Protein AF-A0A5S5MCS8-F1 (afdb_monomer_lite)

Organism: NCBI:txid2586642

pLDDT: mean 77.3, std 14.99, range [39.16, 95.44]

Sequence (109 aa):
MPPNNSPVPDGSTDLQPEYVAETIGNVSLKGKELAMTTAERLINEGMMMGRNEGVYSEKYQTIMRLSKLNLKPEDIAEGAGLTPEKVKEVLAAGDKGLDLLIGDNATKQ

Secondary structure (DSSP, 8-state):
-----PPP--------HHHHHHHHHHHHHHHHHHHHHHHHHHHHHHHHHHHHHHHHHHHHHHHHHHHTTT--HHHHHHHHTS-HHHHHHHHHHGGGHHHHHHHHHHT--

Structure (mmCIF, N/CA/C/O backbone):
data_AF-A0A5S5MCS8-F1
#
_entry.id   AF-A0A5S5MCS8-F1
#
loop_
_atom_site.group_PDB
_atom_site.id
_atom_site.type_symbol
_atom_site.label_atom_id
_atom_site.label_alt_id
_atom_site.label_comp_id
_atom_site.label_asym_id
_atom_site.label_entity_id
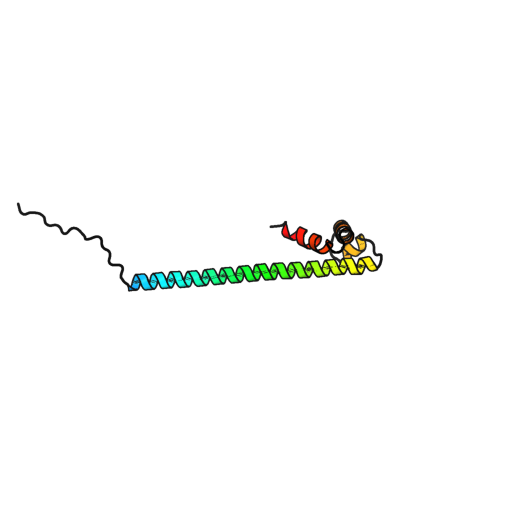_atom_site.label_seq_id
_atom_site.pdbx_PDB_ins_code
_atom_site.Cartn_x
_atom_site.Cartn_y
_atom_site.Cartn_z
_atom_site.occupancy
_atom_site.B_iso_or_equiv
_atom_site.auth_seq_id
_atom_site.auth_comp_id
_atom_site.auth_asym_id
_atom_site.auth_atom_id
_atom_site.pdbx_PDB_model_num
ATOM 1 N N . MET A 1 1 ? 42.262 25.975 -81.598 1.00 47.06 1 MET A N 1
ATOM 2 C CA . MET A 1 1 ? 41.821 25.822 -80.195 1.00 47.06 1 MET A CA 1
ATOM 3 C C . MET A 1 1 ? 41.638 24.333 -79.938 1.00 47.06 1 MET A C 1
ATOM 5 O O . MET A 1 1 ? 40.856 23.739 -80.672 1.00 47.06 1 MET A O 1
ATOM 9 N N . PRO A 1 2 ? 42.396 23.700 -79.028 1.00 48.19 2 PRO A N 1
ATOM 10 C CA . PRO A 1 2 ? 42.181 22.296 -78.679 1.00 48.19 2 PRO A CA 1
ATOM 11 C C . PRO A 1 2 ? 40.976 22.157 -77.726 1.00 48.19 2 PRO A C 1
ATOM 13 O O . PRO A 1 2 ? 40.707 23.090 -76.965 1.00 48.19 2 PRO A O 1
ATOM 16 N N . PRO A 1 3 ? 40.236 21.035 -77.754 1.00 53.06 3 PRO A N 1
ATOM 17 C CA . PRO A 1 3 ? 39.150 20.795 -76.811 1.00 53.06 3 PRO A CA 1
ATOM 18 C C . PRO A 1 3 ? 39.704 20.582 -75.396 1.00 53.06 3 PRO A C 1
ATOM 20 O O . PRO A 1 3 ? 40.649 19.825 -75.177 1.00 53.06 3 PRO A O 1
ATOM 23 N N . ASN A 1 4 ? 39.105 21.287 -74.439 1.00 48.62 4 ASN A N 1
ATOM 24 C CA . ASN A 1 4 ? 39.412 21.215 -73.017 1.00 48.62 4 ASN A CA 1
ATOM 25 C C . ASN A 1 4 ? 38.828 19.920 -72.423 1.00 48.62 4 ASN A C 1
ATOM 27 O O . ASN A 1 4 ? 37.680 19.908 -71.987 1.00 48.62 4 ASN A O 1
ATOM 31 N N . ASN A 1 5 ? 39.603 18.834 -72.408 1.00 53.41 5 ASN A N 1
ATOM 32 C CA . ASN A 1 5 ? 39.275 17.639 -71.626 1.00 53.41 5 ASN A CA 1
ATOM 33 C C . ASN A 1 5 ? 39.758 17.834 -70.184 1.00 53.41 5 ASN A C 1
ATOM 35 O O . ASN A 1 5 ? 40.804 17.325 -69.786 1.00 53.41 5 ASN A O 1
ATOM 39 N N . SER A 1 6 ? 38.997 18.595 -69.399 1.00 53.00 6 SER A N 1
ATOM 40 C CA . SER A 1 6 ? 39.097 18.499 -67.942 1.00 53.00 6 SER A CA 1
ATOM 41 C C . SER A 1 6 ? 38.444 17.181 -67.506 1.00 53.00 6 SER A C 1
ATOM 43 O O . SER A 1 6 ? 37.314 16.919 -67.927 1.00 53.00 6 SER A O 1
ATOM 45 N N . PRO A 1 7 ? 39.116 16.332 -66.710 1.00 53.41 7 PRO A N 1
ATOM 46 C CA . PRO A 1 7 ? 38.488 15.136 -66.174 1.00 53.41 7 PRO A CA 1
ATOM 47 C C . PRO A 1 7 ? 37.342 15.568 -65.254 1.00 53.41 7 PRO A C 1
ATOM 49 O O . PRO A 1 7 ? 37.539 16.327 -64.305 1.00 53.41 7 PRO A O 1
ATOM 52 N N . VAL A 1 8 ? 36.128 15.122 -65.572 1.00 60.78 8 VAL A N 1
ATOM 53 C CA . VAL A 1 8 ? 35.009 15.152 -64.627 1.00 60.78 8 VAL A CA 1
ATOM 54 C C . VAL A 1 8 ? 35.408 14.298 -63.417 1.00 60.78 8 VAL A C 1
ATOM 56 O O . VAL A 1 8 ? 35.823 13.160 -63.630 1.00 60.78 8 VAL A O 1
ATOM 59 N N . PRO A 1 9 ? 35.330 14.809 -62.175 1.00 51.81 9 PRO A N 1
ATOM 60 C CA . PRO A 1 9 ? 35.548 13.978 -61.003 1.00 51.81 9 PRO A CA 1
ATOM 61 C C . PRO A 1 9 ? 34.391 12.980 -60.943 1.00 51.81 9 PRO A C 1
ATOM 63 O O . PRO A 1 9 ? 33.227 13.367 -60.802 1.00 51.81 9 PRO A O 1
ATOM 66 N N . ASP A 1 10 ? 34.696 11.702 -61.122 1.00 51.78 10 ASP A N 1
ATOM 67 C CA . ASP A 1 10 ? 33.755 10.623 -60.893 1.00 51.78 10 ASP A CA 1
ATOM 68 C C . ASP A 1 10 ? 33.449 10.580 -59.393 1.00 51.78 10 ASP A C 1
ATOM 70 O O . ASP A 1 10 ? 34.241 10.170 -58.555 1.00 51.78 10 ASP A O 1
ATOM 74 N N . GLY A 1 11 ? 32.277 11.090 -59.024 1.00 54.25 11 GLY A N 1
ATOM 75 C CA . GLY A 1 11 ? 31.814 11.177 -57.640 1.00 54.25 11 GLY A CA 1
ATOM 76 C C . GLY A 1 11 ? 31.440 9.828 -57.018 1.00 54.25 11 GLY A C 1
ATOM 77 O O . GLY A 1 11 ? 30.398 9.739 -56.376 1.00 54.25 11 GLY A O 1
ATOM 78 N N . SER A 1 12 ? 32.250 8.786 -57.203 1.00 57.12 12 SER A N 1
ATOM 79 C CA . SER A 1 12 ? 32.147 7.543 -56.440 1.00 57.12 12 SER A CA 1
ATOM 80 C C . SER A 1 12 ? 33.269 7.536 -55.413 1.00 57.12 12 SER A C 1
ATOM 82 O O . SER A 1 12 ? 34.357 7.032 -55.657 1.00 57.12 12 SER A O 1
ATOM 84 N N . THR A 1 13 ? 33.028 8.143 -54.250 1.00 62.31 13 THR A N 1
ATO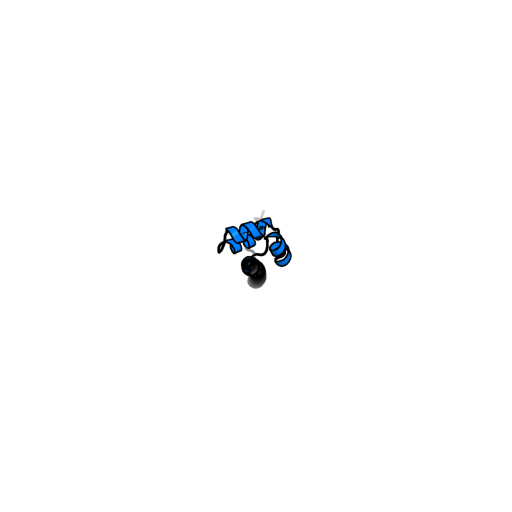M 85 C CA . THR A 1 13 ? 33.844 7.855 -53.068 1.00 62.31 13 THR A CA 1
ATOM 86 C C . THR A 1 13 ? 33.708 6.367 -52.765 1.00 62.31 13 THR A C 1
ATOM 88 O O . THR A 1 13 ? 32.707 5.953 -52.177 1.00 62.31 13 THR A O 1
ATOM 91 N N . ASP A 1 14 ? 34.691 5.572 -53.186 1.00 64.31 14 ASP A N 1
ATOM 92 C CA . ASP A 1 14 ? 34.854 4.193 -52.742 1.00 64.31 14 ASP A CA 1
ATOM 93 C C . ASP A 1 14 ? 35.006 4.213 -51.220 1.00 64.31 14 ASP A C 1
ATOM 95 O O . ASP A 1 14 ? 36.035 4.616 -50.669 1.00 64.31 14 ASP A O 1
ATOM 99 N N . LEU A 1 15 ? 33.932 3.833 -50.525 1.00 62.28 15 LEU A N 1
ATOM 100 C CA . LEU A 1 15 ? 33.959 3.625 -49.086 1.00 62.28 15 LEU A CA 1
ATOM 101 C C . LEU A 1 15 ? 34.961 2.504 -48.808 1.00 62.28 15 LEU A C 1
ATOM 103 O O . LEU A 1 15 ? 34.702 1.343 -49.122 1.00 62.28 15 LEU A O 1
ATOM 107 N N . GLN A 1 16 ? 36.106 2.871 -48.230 1.00 74.19 16 GLN A N 1
ATOM 108 C CA . GLN A 1 16 ? 37.133 1.928 -47.793 1.00 74.19 16 GLN A CA 1
ATOM 109 C C . GLN A 1 16 ? 36.466 0.880 -46.878 1.00 74.19 16 GLN A C 1
ATOM 111 O O . GLN A 1 16 ? 35.848 1.271 -45.876 1.00 74.19 16 GLN A O 1
ATOM 116 N N . PRO A 1 17 ? 36.528 -0.425 -47.207 1.00 73.38 17 PRO A N 1
ATOM 117 C CA . PRO A 1 17 ? 35.869 -1.482 -46.437 1.00 73.38 17 PRO A CA 1
ATOM 118 C C . PRO A 1 17 ? 36.199 -1.448 -44.938 1.00 73.38 17 PRO A C 1
ATOM 120 O O . PRO A 1 17 ? 35.357 -1.785 -44.104 1.00 73.38 17 PRO A O 1
ATOM 123 N N . GLU A 1 18 ? 37.395 -0.980 -44.584 1.00 70.50 18 GLU A N 1
ATOM 124 C CA . GLU A 1 18 ? 37.880 -0.821 -43.215 1.00 70.50 18 GLU A CA 1
ATOM 125 C C . GLU A 1 18 ? 37.056 0.208 -42.424 1.00 70.50 18 GLU A C 1
ATOM 127 O O . GLU A 1 18 ? 36.687 -0.051 -41.279 1.00 70.50 18 GLU A O 1
ATOM 132 N N . TYR A 1 19 ? 36.691 1.336 -43.044 1.00 70.88 19 TYR A N 1
ATOM 133 C CA . TYR A 1 19 ? 35.878 2.385 -42.417 1.00 70.88 19 TYR A CA 1
ATOM 134 C C . TYR A 1 19 ? 34.432 1.924 -42.182 1.00 70.88 19 TYR A C 1
ATOM 136 O O . TYR A 1 19 ? 33.805 2.254 -41.170 1.00 70.88 19 TYR A O 1
ATOM 144 N N . VAL A 1 20 ? 33.904 1.104 -43.095 1.00 73.00 20 VAL A N 1
ATOM 145 C CA . VAL A 1 20 ? 32.582 0.478 -42.955 1.00 73.00 20 VAL A CA 1
ATOM 146 C C . VAL A 1 20 ? 32.595 -0.541 -41.813 1.00 73.00 20 VAL A C 1
ATOM 148 O O . VAL A 1 20 ? 31.698 -0.525 -40.969 1.00 73.00 20 VAL A O 1
ATOM 151 N N . ALA A 1 21 ? 33.627 -1.384 -41.740 1.00 71.00 21 ALA A N 1
ATOM 152 C CA . ALA A 1 21 ? 33.783 -2.372 -40.676 1.00 71.00 21 ALA A CA 1
ATOM 153 C C . ALA A 1 21 ? 33.923 -1.719 -39.288 1.00 71.00 21 ALA A C 1
ATOM 155 O O . ALA A 1 21 ? 33.243 -2.132 -38.345 1.00 71.00 21 ALA A O 1
ATOM 156 N N . GLU A 1 22 ? 34.740 -0.668 -39.169 1.00 71.12 22 GLU A N 1
ATOM 157 C CA . GLU A 1 22 ? 34.905 0.107 -37.933 1.00 71.12 22 GLU A CA 1
ATOM 158 C C . GLU A 1 22 ? 33.586 0.767 -37.497 1.00 71.12 22 GLU A C 1
ATOM 160 O O . GLU A 1 22 ? 33.164 0.643 -36.343 1.00 71.12 22 GLU A O 1
ATOM 165 N N . THR A 1 23 ? 32.882 1.416 -38.429 1.00 69.69 23 THR A N 1
ATOM 166 C CA . THR A 1 23 ? 31.608 2.092 -38.146 1.00 69.69 23 THR A CA 1
ATOM 167 C C . THR A 1 23 ? 30.534 1.108 -37.682 1.00 69.69 23 THR A C 1
ATOM 169 O O . THR A 1 23 ? 29.846 1.363 -36.690 1.00 69.69 23 THR A O 1
ATOM 172 N N . ILE A 1 24 ? 30.407 -0.045 -38.346 1.00 72.12 24 ILE A N 1
ATOM 173 C CA . ILE A 1 24 ? 2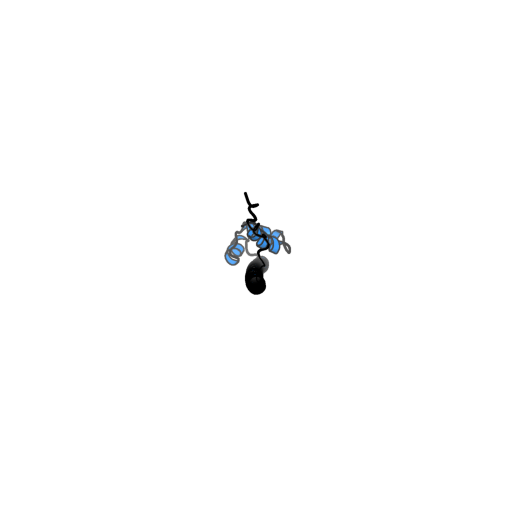9.451 -1.093 -37.959 1.00 72.12 24 ILE A CA 1
ATOM 174 C C . ILE A 1 24 ? 29.806 -1.673 -36.583 1.00 72.12 24 ILE A C 1
ATOM 176 O O . ILE A 1 24 ? 28.913 -1.880 -35.756 1.00 72.12 24 ILE A O 1
ATOM 180 N N . GLY A 1 25 ? 31.097 -1.884 -36.303 1.00 69.12 25 GLY A N 1
ATOM 181 C CA . GLY A 1 25 ? 31.577 -2.323 -34.992 1.00 69.12 25 GLY A CA 1
ATOM 182 C C . GLY A 1 25 ? 31.174 -1.355 -33.875 1.00 69.12 25 GLY A C 1
ATOM 183 O O . GLY A 1 25 ? 30.591 -1.773 -32.872 1.00 69.12 25 GLY A O 1
ATOM 184 N N . ASN A 1 26 ? 31.385 -0.055 -34.090 1.00 69.69 26 ASN A N 1
ATOM 185 C CA . ASN A 1 26 ? 31.039 1.000 -33.136 1.00 69.69 26 ASN A CA 1
ATOM 186 C C . ASN A 1 26 ? 29.523 1.120 -32.899 1.00 69.69 26 ASN A C 1
ATOM 188 O O . ASN A 1 26 ? 29.087 1.300 -31.761 1.00 69.69 26 ASN A O 1
ATOM 192 N N . VAL A 1 27 ? 28.702 0.989 -33.946 1.00 74.62 27 VAL A N 1
ATOM 193 C CA . V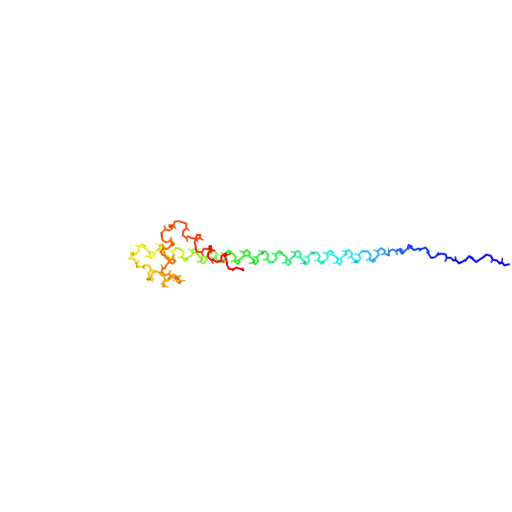AL A 1 27 ? 27.232 0.979 -33.819 1.00 74.62 27 VAL A CA 1
ATOM 194 C C . VAL A 1 27 ? 26.755 -0.251 -33.042 1.00 74.62 27 VAL A C 1
ATOM 196 O O . VAL A 1 27 ? 25.899 -0.130 -32.167 1.00 74.62 27 VAL A O 1
ATOM 199 N N . SER A 1 28 ? 27.336 -1.422 -33.312 1.00 70.81 28 SER A N 1
ATOM 200 C CA . SER A 1 28 ? 27.011 -2.667 -32.607 1.00 70.81 28 SER A CA 1
ATOM 201 C C . SER A 1 28 ? 27.361 -2.595 -31.116 1.00 70.81 28 SER A C 1
ATOM 203 O O . SER A 1 28 ? 26.550 -2.979 -30.272 1.00 70.81 28 SER A O 1
ATOM 205 N N . LEU A 1 29 ? 28.530 -2.042 -30.772 1.00 71.25 29 LEU A N 1
ATOM 206 C CA . LEU A 1 29 ? 28.942 -1.811 -29.383 1.00 71.25 29 LEU A CA 1
ATOM 207 C C . LEU A 1 29 ? 27.988 -0.853 -28.655 1.00 71.25 29 LEU A C 1
ATOM 209 O O . LEU A 1 29 ? 27.471 -1.212 -27.599 1.00 71.25 29 LEU A O 1
ATOM 213 N N . LYS A 1 30 ? 27.659 0.299 -29.256 1.00 75.81 30 LYS A N 1
ATOM 214 C CA . LYS A 1 30 ? 26.679 1.245 -28.689 1.00 75.81 30 LYS A CA 1
ATOM 215 C C . LYS A 1 30 ? 25.296 0.617 -28.511 1.00 75.81 30 LYS A C 1
ATOM 217 O O . LYS A 1 30 ? 24.644 0.845 -27.498 1.00 75.81 30 LYS A O 1
ATOM 222 N N . GLY A 1 31 ? 24.848 -0.198 -29.468 1.00 70.38 31 GLY A N 1
ATOM 223 C CA . GLY A 1 31 ? 23.586 -0.932 -29.363 1.00 70.38 31 GLY A CA 1
ATOM 224 C C . GLY A 1 31 ? 23.565 -1.907 -28.181 1.00 70.38 31 GLY A C 1
ATOM 225 O O . GLY A 1 31 ? 22.565 -1.983 -27.468 1.00 70.38 31 GLY A O 1
ATOM 226 N N . LYS A 1 32 ? 24.678 -2.609 -27.926 1.00 64.38 32 LYS A N 1
ATOM 227 C CA . LYS A 1 32 ? 24.829 -3.497 -26.762 1.00 64.38 32 LYS A CA 1
ATOM 228 C C . LYS A 1 32 ? 24.826 -2.729 -25.442 1.00 64.38 32 LYS A C 1
ATOM 230 O O . LYS A 1 32 ? 24.131 -3.146 -24.523 1.00 64.38 32 LYS A O 1
ATOM 235 N N . GLU A 1 33 ? 25.558 -1.619 -25.351 1.00 65.88 33 GLU A N 1
ATOM 236 C CA . GLU A 1 33 ? 25.566 -0.761 -24.157 1.00 65.88 33 GLU A CA 1
ATOM 237 C C . GLU A 1 33 ? 24.165 -0.226 -23.844 1.00 65.88 33 GLU A C 1
ATOM 239 O O . GLU A 1 33 ? 23.678 -0.403 -22.730 1.00 65.88 33 GLU A O 1
ATOM 244 N N . LEU A 1 34 ? 23.461 0.319 -24.843 1.00 75.19 34 LEU A N 1
ATOM 245 C CA . LEU A 1 34 ? 22.086 0.807 -24.683 1.00 75.19 34 LEU A CA 1
ATOM 246 C C . LEU A 1 34 ? 21.113 -0.299 -24.250 1.00 75.19 34 LEU A C 1
ATOM 248 O O . LEU A 1 34 ? 20.238 -0.066 -23.409 1.00 75.19 34 LEU A O 1
ATOM 252 N N . ALA A 1 35 ? 21.252 -1.504 -24.807 1.00 66.31 35 ALA A N 1
ATOM 253 C CA . ALA A 1 35 ? 20.438 -2.650 -24.420 1.00 66.31 35 ALA A CA 1
ATOM 254 C C . ALA A 1 35 ? 20.707 -3.079 -22.967 1.00 66.31 35 ALA A C 1
ATOM 256 O O . ALA A 1 35 ? 19.752 -3.324 -22.230 1.00 66.31 35 ALA A O 1
ATOM 257 N N . MET A 1 36 ? 21.973 -3.109 -22.531 1.00 73.19 36 MET A N 1
ATOM 258 C CA . MET A 1 36 ? 22.334 -3.392 -21.135 1.00 73.19 36 MET A CA 1
ATOM 259 C C . MET A 1 36 ? 21.767 -2.332 -20.187 1.00 73.19 36 MET A C 1
ATOM 261 O O . MET A 1 36 ? 21.080 -2.691 -19.236 1.00 73.19 36 MET A O 1
ATOM 265 N N . THR A 1 37 ? 21.926 -1.043 -20.500 1.00 76.25 37 THR A N 1
ATOM 266 C CA . THR A 1 37 ? 21.346 0.050 -19.700 1.00 76.25 37 THR A CA 1
ATOM 267 C C . THR A 1 37 ? 19.821 -0.049 -19.612 1.00 76.25 37 THR A C 1
ATOM 269 O O . THR A 1 37 ? 19.225 0.202 -18.564 1.00 76.25 37 THR A O 1
ATOM 272 N N . THR A 1 38 ? 19.159 -0.452 -20.701 1.00 76.88 38 THR A N 1
ATOM 273 C CA . THR A 1 38 ? 17.703 -0.654 -20.706 1.00 76.88 38 THR A CA 1
ATOM 274 C C . THR A 1 38 ? 17.300 -1.835 -19.823 1.00 76.88 38 THR A C 1
ATOM 276 O O . THR A 1 38 ? 16.339 -1.723 -19.062 1.00 76.88 38 THR A O 1
ATOM 279 N N . ALA A 1 39 ? 18.036 -2.947 -19.880 1.00 76.12 39 ALA A N 1
ATOM 280 C CA . ALA A 1 39 ? 17.789 -4.109 -19.032 1.00 76.12 39 ALA A CA 1
ATOM 281 C C . ALA A 1 39 ? 18.002 -3.789 -17.542 1.00 76.12 39 ALA A C 1
ATOM 283 O O . ALA A 1 39 ? 17.149 -4.120 -16.721 1.00 76.12 39 ALA A O 1
ATOM 284 N N . GLU A 1 40 ? 19.082 -3.086 -17.190 1.00 79.75 40 GLU A N 1
ATOM 285 C CA . GLU A 1 40 ? 19.364 -2.633 -15.820 1.00 79.75 40 GLU A CA 1
ATOM 286 C C . GLU A 1 40 ? 18.260 -1.722 -15.276 1.00 79.75 40 GLU A C 1
ATOM 288 O O . GLU A 1 40 ? 17.849 -1.858 -14.120 1.00 79.75 40 GLU A O 1
ATOM 293 N N . ARG A 1 41 ? 17.738 -0.818 -16.115 1.00 74.62 41 ARG A N 1
ATOM 294 C CA . ARG A 1 41 ? 16.615 0.052 -15.755 1.00 74.62 41 ARG A CA 1
ATOM 295 C C . ARG A 1 41 ? 15.355 -0.754 -15.446 1.00 74.62 41 ARG A C 1
ATOM 297 O O . ARG A 1 41 ? 14.767 -0.554 -14.390 1.00 74.62 41 ARG A O 1
ATOM 304 N N . LEU A 1 42 ? 14.977 -1.690 -16.318 1.00 77.94 42 LEU A N 1
ATOM 305 C CA . LEU A 1 42 ? 13.795 -2.538 -16.113 1.00 77.94 42 LEU A CA 1
ATOM 306 C C . LEU A 1 42 ? 13.928 -3.423 -14.866 1.00 77.94 42 LEU A C 1
ATOM 308 O O . LEU A 1 42 ? 12.959 -3.606 -14.132 1.00 77.94 42 LEU A O 1
ATOM 312 N N . ILE A 1 43 ? 15.128 -3.939 -14.591 1.00 80.88 43 ILE A N 1
ATOM 313 C CA . ILE A 1 43 ? 15.418 -4.710 -13.376 1.00 80.88 43 ILE A CA 1
ATOM 314 C C . ILE A 1 43 ? 15.268 -3.833 -12.125 1.00 80.88 43 ILE A C 1
ATOM 316 O O . ILE A 1 43 ? 14.640 -4.260 -11.158 1.00 80.88 43 ILE A O 1
ATOM 320 N N . ASN A 1 44 ? 15.801 -2.608 -12.136 1.00 73.50 44 ASN A N 1
ATOM 321 C CA . ASN A 1 44 ? 15.644 -1.670 -11.022 1.00 73.50 44 ASN A CA 1
ATOM 322 C C . ASN A 1 44 ? 14.181 -1.267 -10.809 1.00 73.50 44 ASN A C 1
ATOM 324 O O . ASN A 1 44 ? 13.705 -1.290 -9.676 1.00 73.50 44 ASN A O 1
ATOM 328 N N . GLU A 1 45 ? 13.450 -0.944 -11.878 1.00 73.31 45 GLU A N 1
ATOM 329 C CA . GLU A 1 45 ? 12.016 -0.639 -11.817 1.00 73.31 45 GLU A CA 1
ATOM 330 C C . GLU A 1 45 ? 11.229 -1.830 -11.239 1.00 73.31 45 GLU A C 1
ATOM 332 O O . GLU A 1 45 ? 10.433 -1.660 -10.314 1.00 73.31 45 GLU A O 1
ATOM 337 N N . GLY A 1 46 ? 11.519 -3.051 -11.703 1.00 73.12 46 GLY A N 1
ATOM 338 C CA . GLY A 1 46 ? 10.928 -4.288 -11.190 1.00 73.12 46 GLY A CA 1
ATOM 339 C C . GLY A 1 46 ? 11.235 -4.548 -9.713 1.00 73.12 46 GLY A C 1
ATOM 340 O O . GLY A 1 46 ? 10.327 -4.851 -8.938 1.00 73.12 46 GLY A O 1
ATOM 341 N N . MET A 1 47 ? 12.491 -4.377 -9.290 1.00 73.00 47 MET A N 1
ATOM 342 C CA . MET A 1 47 ? 12.887 -4.513 -7.883 1.00 73.00 47 MET A CA 1
ATOM 343 C C . MET A 1 47 ? 12.202 -3.476 -6.986 1.00 73.00 47 MET A C 1
ATOM 345 O O . MET A 1 47 ? 11.764 -3.810 -5.884 1.00 73.00 47 MET A O 1
ATOM 349 N N . MET A 1 48 ? 12.075 -2.231 -7.449 1.00 69.62 48 MET A N 1
ATOM 350 C CA . MET A 1 48 ? 11.389 -1.168 -6.710 1.00 69.62 48 MET A CA 1
ATOM 351 C C . MET A 1 48 ? 9.890 -1.450 -6.569 1.00 69.62 48 MET A C 1
ATOM 353 O O . MET A 1 48 ? 9.344 -1.285 -5.477 1.00 69.62 48 MET A O 1
ATOM 357 N N . MET A 1 49 ? 9.236 -1.931 -7.632 1.00 70.94 49 MET A N 1
ATOM 358 C CA . MET A 1 49 ? 7.836 -2.365 -7.573 1.00 70.94 49 MET A CA 1
ATOM 359 C C . MET A 1 49 ? 7.646 -3.522 -6.585 1.00 70.94 49 MET A C 1
ATOM 361 O O . MET A 1 49 ? 6.807 -3.415 -5.692 1.00 70.94 49 MET A O 1
ATOM 365 N N . GLY A 1 50 ? 8.475 -4.568 -6.665 1.00 73.81 50 GLY A N 1
ATOM 366 C CA . GLY A 1 50 ? 8.391 -5.714 -5.753 1.00 73.81 50 GLY A CA 1
ATOM 367 C C . GLY A 1 50 ? 8.651 -5.345 -4.289 1.00 73.81 50 GLY A C 1
ATOM 368 O O . GLY A 1 50 ? 7.963 -5.825 -3.389 1.00 73.81 50 GLY A O 1
ATOM 369 N N . ARG A 1 51 ? 9.598 -4.432 -4.026 1.00 72.94 51 ARG A N 1
ATOM 370 C CA . ARG A 1 51 ? 9.845 -3.916 -2.670 1.00 72.94 51 ARG A CA 1
ATOM 371 C C . ARG A 1 51 ? 8.638 -3.148 -2.130 1.00 72.94 51 ARG A C 1
ATOM 373 O O . ARG A 1 51 ? 8.288 -3.326 -0.966 1.00 72.94 51 ARG A O 1
ATOM 380 N N . ASN A 1 52 ? 8.006 -2.315 -2.957 1.00 76.19 52 ASN A N 1
ATOM 381 C CA . ASN A 1 52 ? 6.806 -1.579 -2.564 1.00 76.19 52 ASN A CA 1
ATOM 382 C C . ASN A 1 52 ? 5.639 -2.527 -2.264 1.00 76.19 52 ASN A C 1
ATOM 384 O O . ASN A 1 52 ? 5.006 -2.389 -1.220 1.00 76.19 52 ASN A O 1
ATOM 388 N N . GLU A 1 53 ? 5.390 -3.516 -3.123 1.00 78.25 53 GLU A N 1
ATOM 389 C CA . GLU A 1 53 ? 4.346 -4.524 -2.904 1.00 78.25 53 GLU A CA 1
ATOM 390 C C . GLU A 1 53 ? 4.561 -5.291 -1.588 1.00 78.25 53 GLU A C 1
ATOM 392 O O . GLU A 1 53 ? 3.625 -5.449 -0.803 1.00 78.25 53 GLU A O 1
ATOM 397 N N . GLY A 1 54 ? 5.809 -5.669 -1.283 1.00 83.44 54 GLY A N 1
ATOM 398 C CA . GLY A 1 54 ? 6.174 -6.293 -0.008 1.00 83.44 54 GLY A CA 1
ATOM 399 C C . GLY A 1 54 ? 5.835 -5.425 1.209 1.00 83.44 54 GLY A C 1
ATOM 400 O O . GLY A 1 54 ? 5.179 -5.896 2.138 1.00 83.44 54 GLY A O 1
ATOM 401 N N . VAL A 1 55 ? 6.200 -4.138 1.182 1.00 85.44 55 VAL A N 1
ATOM 402 C CA . VAL A 1 55 ? 5.896 -3.190 2.273 1.00 85.44 55 VAL A CA 1
ATOM 403 C C . VAL A 1 55 ? 4.386 -3.037 2.479 1.00 85.44 55 VAL A C 1
ATOM 405 O O . VAL A 1 55 ? 3.908 -3.040 3.615 1.00 85.44 55 VAL A O 1
ATOM 408 N N . TYR A 1 56 ? 3.608 -2.912 1.402 1.00 87.50 56 TYR A N 1
ATOM 409 C CA . TYR A 1 56 ? 2.154 -2.772 1.514 1.00 87.50 56 TYR A CA 1
ATOM 410 C C . TYR A 1 56 ? 1.469 -4.062 1.966 1.00 87.50 56 TYR A C 1
ATOM 412 O O . TYR A 1 56 ? 0.521 -3.993 2.751 1.00 87.50 56 TYR A O 1
ATOM 420 N N . SER A 1 57 ? 1.984 -5.224 1.562 1.00 89.31 57 SER A N 1
ATOM 421 C CA . SER A 1 57 ? 1.535 -6.527 2.061 1.00 89.31 57 SER A CA 1
ATOM 422 C C . SER A 1 57 ? 1.737 -6.650 3.575 1.00 89.31 57 SER A C 1
ATOM 424 O O . SER A 1 57 ? 0.809 -7.020 4.299 1.00 89.31 57 SER A O 1
ATOM 426 N N . GLU A 1 58 ? 2.901 -6.249 4.096 1.00 90.38 58 GLU A N 1
ATOM 427 C CA . GLU A 1 58 ? 3.166 -6.237 5.541 1.00 90.38 58 GLU A CA 1
ATOM 428 C C . GLU A 1 58 ? 2.228 -5.291 6.304 1.00 90.38 58 GLU A C 1
ATOM 430 O O . GLU A 1 58 ? 1.677 -5.662 7.349 1.00 90.38 58 GLU A O 1
ATOM 435 N N . LYS A 1 59 ? 1.986 -4.085 5.772 1.00 90.62 59 LYS A N 1
ATOM 436 C CA . LYS A 1 59 ? 1.028 -3.135 6.362 1.00 90.62 59 LYS A CA 1
ATOM 437 C C . LYS A 1 59 ? -0.391 -3.693 6.372 1.00 90.62 59 LYS A C 1
ATOM 439 O O . LYS A 1 59 ? -1.054 -3.635 7.407 1.00 90.62 59 LYS A O 1
ATOM 444 N N . TYR A 1 60 ? -0.840 -4.284 5.265 1.00 93.81 60 TYR A N 1
ATOM 445 C CA . TYR A 1 60 ? -2.152 -4.923 5.168 1.00 93.81 60 TYR A CA 1
ATOM 446 C C . TYR A 1 60 ? -2.312 -6.029 6.217 1.00 93.81 60 TYR A C 1
ATOM 448 O O . TYR A 1 60 ? -3.276 -6.037 6.984 1.00 93.81 60 TYR A O 1
ATOM 456 N N . GLN A 1 61 ? -1.326 -6.924 6.325 1.00 92.31 61 GLN A N 1
ATOM 457 C CA . GLN A 1 61 ? -1.344 -7.978 7.338 1.00 92.31 61 GLN A CA 1
ATOM 458 C C . GLN A 1 61 ? -1.355 -7.416 8.762 1.00 92.31 61 GLN A C 1
ATOM 460 O O . GLN A 1 61 ? -2.044 -7.962 9.623 1.00 92.31 61 GLN A O 1
ATOM 465 N N . THR A 1 62 ? -0.622 -6.333 9.018 1.00 93.25 62 THR A N 1
ATOM 466 C CA . THR A 1 62 ? -0.606 -5.659 10.323 1.00 93.25 62 THR A CA 1
ATOM 467 C C . THR A 1 62 ? -1.992 -5.128 10.680 1.00 93.25 62 THR A C 1
ATOM 469 O O . THR A 1 62 ? -2.506 -5.458 11.748 1.00 93.25 62 THR A O 1
ATOM 472 N N . ILE A 1 63 ? -2.657 -4.419 9.763 1.00 93.81 63 ILE A N 1
ATOM 473 C CA . ILE A 1 63 ? -4.032 -3.926 9.951 1.00 93.81 63 ILE A CA 1
ATOM 474 C C . ILE A 1 63 ? -4.989 -5.085 10.259 1.00 93.81 63 ILE A C 1
ATOM 476 O O . ILE A 1 63 ? -5.748 -5.015 11.223 1.00 93.81 63 ILE A O 1
ATOM 480 N N . MET A 1 64 ? -4.916 -6.180 9.494 1.00 93.06 64 MET A N 1
ATOM 481 C CA . MET A 1 64 ? -5.780 -7.355 9.679 1.00 93.06 64 MET A CA 1
ATOM 482 C C . MET A 1 64 ? -5.509 -8.123 10.977 1.00 93.06 64 MET A C 1
ATOM 484 O O . MET A 1 64 ? -6.406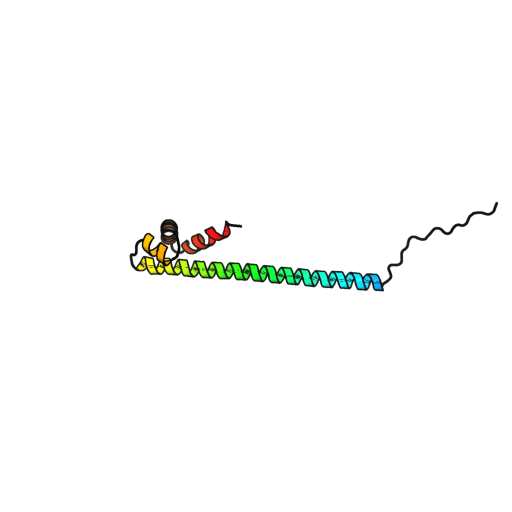 -8.770 11.514 1.00 93.06 64 MET A O 1
ATOM 488 N N . ARG A 1 65 ? -4.273 -8.109 11.488 1.00 92.56 65 ARG A N 1
ATOM 489 C CA . ARG A 1 65 ? -3.940 -8.708 12.790 1.00 92.56 65 ARG A CA 1
ATOM 490 C C . ARG A 1 65 ? -4.458 -7.845 13.932 1.00 92.56 65 ARG A C 1
ATOM 492 O O . ARG A 1 65 ? -5.060 -8.380 14.857 1.00 92.56 65 ARG A O 1
ATOM 499 N N . LEU A 1 66 ? -4.251 -6.533 13.853 1.00 92.25 66 LEU A N 1
ATOM 500 C CA . LEU A 1 66 ? -4.657 -5.598 14.899 1.00 92.25 66 LEU A CA 1
ATOM 501 C C . LEU A 1 66 ? -6.182 -5.429 14.968 1.00 92.25 66 LEU A C 1
ATOM 503 O O . LEU A 1 66 ? -6.732 -5.322 16.061 1.00 92.25 66 LEU A O 1
ATOM 507 N N . SER A 1 67 ? -6.892 -5.502 13.838 1.00 91.94 67 SER A N 1
ATOM 508 C CA . SER A 1 67 ? -8.360 -5.440 13.825 1.00 91.94 67 SER A CA 1
ATOM 509 C C . SER A 1 67 ? -9.017 -6.621 14.541 1.00 91.94 67 SER A C 1
ATOM 511 O O . SER A 1 67 ? -10.037 -6.447 15.204 1.00 91.94 67 SER A O 1
ATOM 513 N N . LYS A 1 68 ? -8.396 -7.808 14.508 1.00 92.25 68 LYS A N 1
ATOM 514 C CA . LYS A 1 68 ? -8.857 -8.991 15.260 1.00 92.25 68 LYS A CA 1
ATOM 515 C C . LYS A 1 68 ? -8.759 -8.821 16.777 1.00 92.25 68 LYS A C 1
ATOM 517 O O . LYS A 1 68 ? -9.377 -9.590 17.507 1.00 92.25 68 LYS A O 1
ATOM 522 N N . LEU A 1 69 ? -8.001 -7.833 17.252 1.00 92.62 69 LEU A N 1
ATOM 523 C CA . LEU A 1 69 ? -7.871 -7.502 18.671 1.00 92.62 69 LEU A CA 1
ATOM 524 C C . LEU A 1 69 ? -8.932 -6.491 19.145 1.00 92.62 69 LEU A C 1
ATOM 526 O O . LEU A 1 69 ? -8.843 -6.019 20.274 1.00 92.62 69 LEU A O 1
ATOM 530 N N . ASN A 1 70 ? -9.928 -6.151 18.310 1.00 88.44 70 ASN A N 1
ATOM 531 C CA . ASN A 1 70 ? -10.942 -5.121 18.583 1.00 88.44 70 ASN A CA 1
ATOM 532 C C . ASN A 1 70 ? -10.344 -3.740 18.923 1.00 88.44 70 ASN A C 1
ATOM 534 O O . ASN A 1 70 ? -10.944 -2.956 19.661 1.00 88.44 70 ASN A O 1
ATOM 538 N N . LEU A 1 71 ? -9.159 -3.440 18.385 1.00 91.81 71 LEU A N 1
ATOM 539 C CA . LEU A 1 71 ? -8.543 -2.121 18.497 1.00 91.81 71 LEU A CA 1
ATOM 540 C C . LEU A 1 71 ? -9.286 -1.103 17.634 1.00 91.81 71 LEU A C 1
ATOM 542 O O . LEU A 1 71 ? -9.883 -1.446 16.607 1.00 91.81 71 LEU A O 1
ATOM 546 N N . LYS A 1 72 ? -9.235 0.166 18.041 1.00 94.44 72 LYS A N 1
ATOM 547 C CA . LYS A 1 72 ? -9.832 1.239 17.253 1.00 94.44 72 LYS A CA 1
ATOM 548 C C . LYS A 1 72 ? -8.967 1.527 16.022 1.00 94.44 72 LYS A C 1
ATOM 550 O O . LYS A 1 72 ? -7.746 1.383 16.095 1.00 94.44 72 LYS A O 1
ATOM 555 N N . PRO A 1 73 ? -9.557 1.970 14.898 1.00 92.88 73 PRO A N 1
ATOM 556 C CA . PRO A 1 73 ? -8.793 2.326 13.705 1.00 92.88 73 PRO A CA 1
ATOM 557 C C . PRO A 1 73 ? -7.681 3.348 13.961 1.00 92.88 73 PRO A C 1
ATOM 559 O O . PRO A 1 73 ? -6.661 3.304 13.283 1.00 92.88 73 PRO A O 1
ATOM 562 N N . GLU A 1 74 ? -7.861 4.237 14.938 1.00 95.19 74 GLU A N 1
ATOM 563 C CA . GLU A 1 74 ? -6.869 5.231 15.345 1.00 95.19 74 GLU A CA 1
ATOM 564 C C . GLU A 1 74 ? -5.604 4.579 15.939 1.00 95.19 74 GLU A C 1
ATOM 566 O O . GLU A 1 74 ? -4.496 4.931 15.544 1.00 95.19 74 GLU A O 1
ATOM 571 N N . ASP A 1 75 ? -5.760 3.565 16.795 1.00 94.19 75 ASP A N 1
ATOM 572 C CA . ASP A 1 75 ? -4.637 2.832 17.402 1.00 94.19 75 ASP A CA 1
ATOM 573 C C . ASP A 1 75 ? -3.932 1.932 16.366 1.00 94.19 75 ASP A C 1
ATOM 575 O O . ASP A 1 75 ? -2.711 1.770 16.357 1.00 94.19 75 ASP A O 1
ATOM 579 N N . ILE A 1 76 ? -4.708 1.353 15.442 1.00 93.62 76 ILE A N 1
ATOM 580 C CA . ILE A 1 76 ? -4.180 0.549 14.329 1.00 93.62 76 ILE A CA 1
ATOM 581 C C . ILE A 1 76 ? -3.357 1.422 13.375 1.00 93.62 76 ILE A C 1
ATOM 583 O O . ILE A 1 76 ? -2.322 0.985 12.872 1.00 93.62 76 ILE A O 1
ATOM 587 N N . ALA A 1 77 ? -3.816 2.648 13.118 1.00 92.94 77 ALA A N 1
ATOM 588 C CA . ALA A 1 77 ? -3.157 3.602 12.238 1.00 92.94 77 ALA A CA 1
ATOM 589 C C . ALA A 1 77 ? -1.757 3.972 12.743 1.00 92.94 77 ALA A C 1
ATOM 591 O O . ALA A 1 77 ? -0.815 3.992 11.947 1.00 92.94 77 ALA A O 1
ATOM 592 N N . GLU A 1 78 ? -1.603 4.163 14.055 1.00 91.06 78 GLU A N 1
ATOM 593 C CA . GLU A 1 78 ? -0.302 4.385 14.692 1.00 91.06 78 GLU A CA 1
ATOM 594 C C . GLU A 1 78 ? 0.638 3.187 14.479 1.00 91.06 78 GLU A C 1
ATOM 596 O O . GLU A 1 78 ? 1.755 3.355 13.990 1.00 91.06 78 GLU A O 1
ATOM 601 N N . GLY A 1 79 ? 0.161 1.964 14.739 1.00 85.12 79 GLY A N 1
ATOM 602 C CA . GLY A 1 79 ? 0.956 0.742 14.569 1.00 85.12 79 GLY A CA 1
ATOM 603 C C . GLY A 1 79 ? 1.313 0.402 13.114 1.00 85.12 79 GLY A C 1
ATOM 604 O O . GLY A 1 79 ? 2.352 -0.206 12.860 1.00 85.12 79 GLY A O 1
ATOM 605 N N . ALA A 1 80 ? 0.477 0.793 12.149 1.00 86.56 80 ALA A N 1
ATOM 606 C CA . ALA A 1 80 ? 0.688 0.536 10.720 1.00 86.56 80 ALA A CA 1
ATOM 607 C C . ALA A 1 80 ? 1.364 1.704 9.969 1.00 86.56 80 ALA A C 1
ATOM 609 O O . ALA A 1 80 ? 1.703 1.572 8.784 1.00 86.56 80 ALA A O 1
ATOM 610 N N . GLY A 1 81 ? 1.544 2.858 10.623 1.00 88.00 81 GLY A N 1
ATOM 611 C CA . GLY A 1 81 ? 2.032 4.085 9.992 1.00 88.00 81 GLY A CA 1
ATOM 612 C C . GLY A 1 81 ? 1.135 4.529 8.832 1.00 88.00 81 GLY A C 1
ATOM 613 O O . GLY A 1 81 ? 1.618 4.713 7.708 1.00 88.00 81 GLY A O 1
ATOM 614 N N . LEU A 1 82 ? -0.172 4.607 9.084 1.00 90.44 82 LEU A N 1
ATOM 615 C CA . LEU A 1 82 ? -1.215 5.047 8.150 1.00 90.44 82 LEU A CA 1
ATOM 616 C C . LEU A 1 82 ? -2.119 6.084 8.824 1.00 90.44 82 LEU A C 1
ATOM 618 O O . LEU A 1 82 ? -1.959 6.374 10.004 1.00 90.44 82 LEU A O 1
ATOM 622 N N . THR A 1 83 ? -3.074 6.647 8.084 1.00 93.25 83 THR A N 1
ATOM 623 C CA . THR A 1 83 ? -4.138 7.463 8.682 1.00 93.25 83 THR A CA 1
ATOM 624 C C . THR A 1 83 ? -5.303 6.582 9.148 1.00 93.25 83 THR A C 1
ATOM 626 O O . THR A 1 83 ? 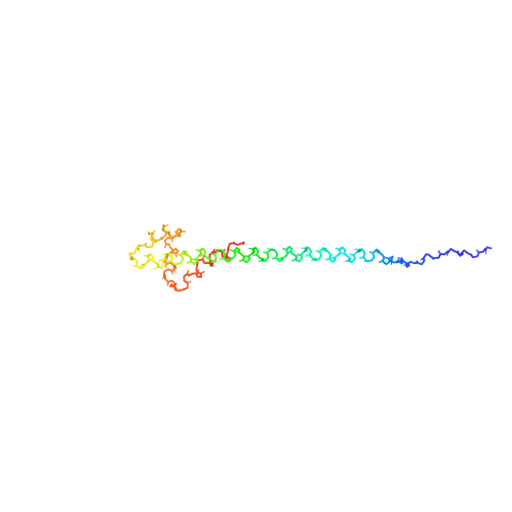-5.550 5.527 8.548 1.00 93.25 83 THR A O 1
ATOM 629 N N . PRO A 1 84 ? -6.061 6.996 10.180 1.00 95.19 84 PRO A N 1
ATOM 630 C CA . PRO A 1 84 ? -7.252 6.271 10.624 1.00 95.19 84 PRO A CA 1
ATOM 631 C C . PRO A 1 84 ? -8.284 6.075 9.507 1.00 95.19 84 PRO A C 1
ATOM 633 O O . PRO A 1 84 ? -8.921 5.026 9.430 1.00 95.19 84 PRO A O 1
ATOM 636 N N . GLU A 1 85 ? -8.435 7.055 8.615 1.00 94.69 85 GLU A N 1
ATOM 637 C CA . GLU A 1 85 ? -9.320 6.984 7.448 1.00 94.69 85 GLU A CA 1
ATOM 638 C C . GLU A 1 85 ? -8.889 5.855 6.515 1.00 94.69 85 GLU A C 1
ATOM 640 O O . GLU A 1 85 ? -9.709 5.017 6.141 1.00 94.69 85 GLU A O 1
ATOM 645 N N . LYS A 1 86 ? -7.587 5.761 6.218 1.00 92.69 86 LYS A N 1
ATOM 646 C CA . LYS A 1 86 ? -7.074 4.711 5.339 1.00 92.69 86 LYS A CA 1
ATOM 647 C C . LYS A 1 86 ? -7.224 3.328 5.960 1.00 92.69 86 LYS A C 1
ATOM 649 O O . LYS A 1 86 ? -7.564 2.375 5.268 1.00 92.69 86 LYS A O 1
ATOM 654 N N . VAL A 1 87 ? -7.037 3.211 7.274 1.00 94.44 87 VAL A N 1
ATOM 655 C CA . VAL A 1 87 ? -7.310 1.961 7.998 1.00 94.44 87 VAL A CA 1
ATOM 656 C C . VAL A 1 87 ? -8.784 1.565 7.875 1.00 94.44 87 VAL A C 1
ATOM 658 O O . VAL A 1 87 ? -9.074 0.401 7.604 1.00 94.44 87 VAL A O 1
ATOM 661 N N . LYS A 1 88 ? -9.718 2.516 8.019 1.00 95.44 88 LYS A N 1
ATOM 662 C CA . LYS A 1 88 ? -11.161 2.263 7.851 1.00 95.44 88 LYS A CA 1
ATOM 663 C C . LYS A 1 88 ? -11.485 1.785 6.434 1.00 95.44 88 LYS A C 1
ATOM 665 O O . LYS A 1 88 ? -12.215 0.808 6.292 1.00 95.44 88 LYS A O 1
ATOM 670 N N . GLU A 1 89 ? -10.912 2.413 5.409 1.00 94.31 89 GLU A N 1
ATOM 671 C CA . GLU A 1 89 ? -11.077 1.997 4.008 1.00 94.31 89 GLU A CA 1
ATOM 672 C C . GLU A 1 89 ? -10.563 0.575 3.759 1.00 94.31 89 GLU A C 1
ATOM 674 O O . GLU A 1 89 ? -11.275 -0.250 3.187 1.00 94.31 89 GLU A O 1
ATOM 679 N N . VAL A 1 90 ? -9.350 0.265 4.227 1.00 93.62 90 VAL A N 1
ATOM 680 C CA . VAL A 1 90 ? -8.730 -1.058 4.065 1.00 93.62 90 VAL A CA 1
ATOM 681 C C . VAL A 1 90 ? -9.546 -2.140 4.771 1.00 93.62 90 VAL A C 1
ATOM 683 O O . VAL A 1 90 ? -9.782 -3.201 4.197 1.00 93.62 90 VAL A O 1
ATOM 686 N N . LEU A 1 91 ? -10.015 -1.874 5.994 1.00 93.94 91 LEU A N 1
ATOM 687 C CA . LEU A 1 91 ? -10.867 -2.805 6.736 1.00 93.94 91 LEU A CA 1
ATOM 688 C C . LEU A 1 91 ? -12.226 -3.007 6.059 1.00 93.94 91 LEU A C 1
ATOM 690 O O . LEU A 1 91 ? -12.695 -4.140 5.979 1.00 93.94 91 LEU A O 1
ATOM 694 N N . ALA A 1 92 ? -12.840 -1.939 5.546 1.00 94.56 92 ALA A N 1
ATOM 695 C CA . ALA A 1 92 ? -14.112 -2.016 4.831 1.00 94.56 92 ALA A CA 1
ATOM 696 C C . ALA A 1 92 ? -13.994 -2.785 3.503 1.00 94.56 92 ALA A C 1
ATOM 698 O O . ALA A 1 92 ? -14.931 -3.475 3.105 1.00 94.56 92 ALA A O 1
ATOM 699 N N . ALA A 1 93 ? -12.846 -2.687 2.830 1.00 93.38 93 ALA A N 1
ATOM 700 C CA . ALA A 1 93 ? -12.576 -3.379 1.573 1.00 93.38 93 ALA A CA 1
ATOM 701 C C . ALA A 1 93 ? -12.231 -4.871 1.741 1.00 93.38 93 ALA A C 1
ATOM 703 O O . ALA A 1 93 ? -12.260 -5.611 0.752 1.00 93.38 93 ALA A O 1
ATOM 704 N N . GLY A 1 94 ? -11.910 -5.320 2.961 1.00 89.75 94 GLY A N 1
ATOM 705 C CA . GLY A 1 94 ? -11.527 -6.704 3.242 1.00 89.75 94 GLY A CA 1
ATOM 706 C C . GLY A 1 94 ? -10.349 -7.139 2.370 1.00 89.75 94 GLY A C 1
ATOM 707 O O . GLY A 1 94 ? -9.348 -6.432 2.296 1.00 89.75 94 GLY A O 1
ATOM 708 N N . ASP A 1 95 ? -10.502 -8.252 1.648 1.00 88.00 95 ASP A N 1
ATOM 709 C CA . ASP A 1 95 ? -9.463 -8.826 0.775 1.00 88.00 95 ASP A CA 1
ATOM 710 C C . ASP A 1 95 ? -8.950 -7.859 -0.307 1.00 88.00 95 ASP A C 1
ATOM 712 O O . ASP A 1 95 ? -7.802 -7.965 -0.733 1.00 88.00 95 ASP A O 1
ATOM 716 N N . LYS A 1 96 ? -9.764 -6.875 -0.718 1.00 89.56 96 LYS A N 1
ATOM 717 C CA . LYS A 1 96 ? -9.369 -5.829 -1.682 1.00 89.56 96 LYS A CA 1
ATOM 718 C C . LYS A 1 96 ? -8.632 -4.653 -1.037 1.00 89.56 96 LYS A C 1
ATOM 720 O O . LYS A 1 96 ? -8.242 -3.709 -1.719 1.00 89.56 96 LYS A O 1
ATOM 725 N N . GLY A 1 97 ? -8.448 -4.673 0.280 1.00 89.88 97 GLY A N 1
ATOM 726 C CA . GLY A 1 97 ? -7.791 -3.599 1.015 1.00 89.88 97 GLY A CA 1
ATOM 727 C C . GLY A 1 97 ? -6.304 -3.457 0.684 1.00 89.88 97 GLY A C 1
ATOM 728 O O . GLY A 1 97 ? -5.768 -2.358 0.797 1.00 89.88 97 GLY A O 1
ATOM 729 N N . LEU A 1 98 ? -5.641 -4.526 0.228 1.00 90.44 98 LEU A N 1
ATOM 730 C CA . LEU A 1 98 ? -4.250 -4.454 -0.231 1.00 90.44 98 LEU A CA 1
ATOM 731 C C . LEU A 1 98 ? -4.116 -3.570 -1.481 1.00 90.44 98 LEU A C 1
ATOM 733 O O . LEU A 1 98 ? -3.228 -2.719 -1.536 1.00 90.44 98 LEU A O 1
ATOM 737 N N . ASP A 1 99 ? -5.043 -3.692 -2.432 1.00 88.88 99 ASP A N 1
ATOM 738 C CA . ASP A 1 99 ? -5.045 -2.888 -3.659 1.00 88.88 99 ASP A CA 1
ATOM 739 C C . ASP A 1 99 ? -5.187 -1.392 -3.351 1.00 88.88 99 ASP A C 1
ATOM 741 O O . ASP A 1 99 ? -4.561 -0.558 -4.004 1.00 88.88 99 ASP A O 1
ATOM 745 N N . LEU A 1 100 ? -5.948 -1.039 -2.307 1.00 88.75 100 LEU A N 1
ATOM 746 C CA . LEU A 1 100 ? -6.095 0.346 -1.848 1.00 88.75 100 LEU A CA 1
ATOM 747 C C . LEU A 1 100 ? -4.801 0.930 -1.271 1.00 88.75 100 LEU A C 1
ATOM 749 O O . LEU A 1 100 ? -4.629 2.147 -1.291 1.00 88.75 100 LEU A O 1
ATOM 753 N N . LEU A 1 101 ? -3.909 0.093 -0.737 1.00 87.12 101 LEU A N 1
ATOM 754 C CA . LEU A 1 101 ? -2.607 0.526 -0.227 1.00 87.12 101 LEU A CA 1
ATOM 755 C C . LEU A 1 101 ? -1.585 0.700 -1.356 1.00 87.12 101 LEU A C 1
ATOM 757 O O . LEU A 1 101 ? -0.770 1.619 -1.307 1.00 87.12 101 LEU A O 1
ATOM 761 N N . ILE A 1 102 ? -1.652 -0.155 -2.378 1.00 84.12 102 ILE A N 1
ATOM 762 C CA . ILE A 1 102 ? -0.759 -0.114 -3.543 1.00 84.12 102 ILE A CA 1
ATOM 763 C C . ILE A 1 102 ? -1.165 1.020 -4.505 1.00 84.12 102 ILE A C 1
ATOM 765 O O . ILE A 1 102 ? -0.310 1.767 -4.988 1.00 84.12 102 ILE A O 1
ATOM 769 N N . GLY A 1 103 ? -2.468 1.187 -4.758 1.00 70.88 103 GLY A N 1
ATOM 770 C CA . GLY A 1 103 ? -3.018 2.141 -5.729 1.00 70.88 103 GLY A CA 1
ATOM 771 C C . GLY A 1 103 ? -2.759 3.615 -5.397 1.00 70.88 103 GLY A C 1
ATOM 772 O O . GLY A 1 103 ? -2.512 4.412 -6.305 1.00 70.88 103 GLY A O 1
ATOM 773 N N . ASP A 1 104 ? -2.717 3.969 -4.108 1.00 61.44 104 ASP A N 1
ATOM 774 C CA . ASP A 1 104 ? -2.391 5.330 -3.648 1.00 61.44 104 ASP A CA 1
ATOM 775 C C . ASP A 1 104 ? -0.941 5.736 -3.970 1.00 61.44 104 ASP A C 1
ATOM 777 O O . ASP A 1 104 ? -0.632 6.926 -4.054 1.00 61.44 104 ASP A O 1
ATOM 781 N N . ASN A 1 105 ? -0.037 4.766 -4.148 1.00 53.16 105 ASN A N 1
ATOM 782 C CA . ASN A 1 105 ? 1.361 5.036 -4.485 1.00 53.16 105 ASN A CA 1
ATOM 783 C C . ASN A 1 105 ? 1.616 4.991 -5.998 1.00 53.16 105 ASN A C 1
ATOM 785 O O . ASN A 1 105 ? 2.508 5.675 -6.492 1.00 53.16 105 ASN A O 1
ATOM 789 N N . ALA A 1 106 ? 0.809 4.232 -6.748 1.00 50.09 106 ALA A N 1
ATOM 790 C CA . ALA A 1 106 ? 0.897 4.146 -8.208 1.00 50.09 106 ALA A CA 1
ATOM 791 C C . ALA A 1 106 ? 0.462 5.441 -8.926 1.00 50.09 106 ALA A C 1
ATOM 793 O O . ALA A 1 106 ? 0.796 5.641 -10.089 1.00 50.09 106 ALA A O 1
ATOM 794 N N . THR A 1 107 ? -0.264 6.331 -8.243 1.00 46.03 107 THR A N 1
ATOM 795 C CA . THR A 1 107 ? -0.784 7.597 -8.795 1.00 46.03 107 THR A CA 1
ATOM 796 C C . THR A 1 107 ? 0.087 8.824 -8.504 1.00 46.03 107 THR A C 1
ATOM 798 O O . THR A 1 107 ? -0.272 9.932 -8.901 1.00 46.03 107 THR A O 1
ATOM 801 N N . LYS A 1 108 ? 1.251 8.655 -7.861 1.00 42.62 108 LYS A N 1
ATOM 802 C CA . LYS A 1 108 ? 2.265 9.712 -7.714 1.00 42.62 108 LYS A CA 1
ATOM 803 C C . LYS A 1 108 ? 3.495 9.395 -8.569 1.00 42.62 108 LYS A C 1
ATOM 805 O O . LYS A 1 108 ? 4.495 8.902 -8.051 1.00 42.62 108 LYS A O 1
ATOM 810 N N . GLN A 1 109 ? 3.419 9.696 -9.862 1.00 39.16 109 GLN A N 1
ATOM 811 C CA . GLN A 1 109 ? 4.589 9.921 -10.719 1.00 39.16 109 GLN A CA 1
ATOM 812 C C . GLN A 1 109 ? 4.408 11.215 -11.500 1.00 39.16 109 GLN A C 1
ATOM 814 O O . GLN A 1 109 ? 3.272 11.456 -11.966 1.00 39.16 109 GLN A O 1
#

Radius of gyration: 32.38 Å; chains: 1; bounding box: 56×35×99 Å

Foldseek 3Di:
DDDDPDDDPPPDPPPDVVNVVVVVVVVVVVVVVVVVVVVVVVVVVVVVLVVQLVLLVVLLVQLVVVVVVVDQLCVSCVVSVHHSVLSVVLVVCDVCSSVSSSVVVVPPD